Protein AF-A0A3S4IS21-F1 (afdb_monomer_lite)

Structure (mmCIF, N/CA/C/O backbone):
data_AF-A0A3S4IS21-F1
#
_entry.id   AF-A0A3S4IS21-F1
#
loop_
_atom_site.group_PDB
_atom_site.id
_atom_site.type_symbol
_atom_site.label_atom_id
_atom_site.label_alt_id
_atom_site.label_comp_id
_atom_site.label_asym_id
_atom_site.label_entity_id
_atom_site.label_seq_id
_atom_site.pdbx_PDB_ins_code
_atom_site.Cartn_x
_atom_site.Cartn_y
_atom_site.Cartn_z
_atom_site.occupancy
_atom_site.B_iso_or_equiv
_atom_site.auth_seq_id
_atom_site.auth_comp_id
_atom_site.auth_asym_id
_atom_site.auth_atom_id
_atom_site.pdbx_PDB_model_num
ATOM 1 N N . MET A 1 1 ? -11.177 20.793 1.242 1.00 61.88 1 MET A N 1
ATOM 2 C CA . MET A 1 1 ? -10.634 19.676 2.050 1.00 61.88 1 MET A CA 1
ATOM 3 C C . MET A 1 1 ? -10.257 18.465 1.192 1.00 61.88 1 MET A C 1
ATOM 5 O O . MET A 1 1 ? -9.099 18.078 1.205 1.00 61.88 1 MET A O 1
ATOM 9 N N . ASN A 1 2 ? -11.182 17.911 0.394 1.00 79.06 2 ASN A N 1
ATOM 10 C CA . ASN A 1 2 ? -10.956 16.662 -0.358 1.00 79.06 2 ASN A CA 1
ATOM 11 C C . ASN A 1 2 ? -9.828 16.736 -1.401 1.00 79.06 2 ASN A C 1
ATOM 13 O O . ASN A 1 2 ? -9.077 15.782 -1.541 1.00 79.06 2 ASN A O 1
ATOM 17 N N . ALA A 1 3 ? -9.666 17.874 -2.087 1.00 82.94 3 ALA A N 1
ATOM 18 C CA . ALA A 1 3 ? -8.607 18.042 -3.086 1.00 82.94 3 ALA A CA 1
ATOM 19 C C . ALA A 1 3 ? -7.194 18.004 -2.475 1.00 82.94 3 ALA A C 1
ATOM 21 O O . ALA A 1 3 ? -6.303 17.391 -3.042 1.00 82.94 3 ALA A O 1
ATOM 22 N N . LEU A 1 4 ? -6.997 18.598 -1.292 1.00 88.88 4 LEU A N 1
ATOM 23 C CA . LEU A 1 4 ? -5.702 18.594 -0.604 1.00 88.88 4 LEU A CA 1
ATOM 24 C C . LEU A 1 4 ? -5.328 17.182 -0.136 1.00 88.88 4 LEU A C 1
ATOM 26 O O . LEU A 1 4 ? -4.202 16.744 -0.354 1.00 88.88 4 LEU A O 1
ATOM 30 N N . LEU A 1 5 ? -6.287 16.456 0.449 1.00 83.25 5 LEU A N 1
ATOM 31 C CA . LEU A 1 5 ? -6.098 15.055 0.835 1.00 83.25 5 LEU A CA 1
ATOM 32 C C . LEU A 1 5 ? -5.793 14.180 -0.386 1.00 83.25 5 LEU A C 1
ATOM 34 O O . LEU A 1 5 ? -4.893 13.349 -0.330 1.00 83.25 5 LEU A O 1
ATOM 38 N N . TYR A 1 6 ? -6.491 14.407 -1.502 1.00 79.69 6 TYR A N 1
ATOM 39 C CA . TYR A 1 6 ? -6.235 13.702 -2.754 1.00 79.69 6 TYR A CA 1
ATOM 40 C C . TYR A 1 6 ? -4.828 13.989 -3.296 1.00 79.69 6 TYR A C 1
ATOM 42 O O . TYR A 1 6 ? -4.089 13.052 -3.582 1.00 79.69 6 TYR A O 1
ATOM 50 N N . CYS A 1 7 ? -4.414 15.259 -3.364 1.00 83.81 7 CYS A N 1
ATOM 51 C CA . CYS A 1 7 ? -3.068 15.629 -3.804 1.00 83.81 7 CYS A CA 1
ATOM 52 C C . CYS A 1 7 ? -1.981 15.011 -2.917 1.00 83.81 7 CYS A C 1
ATOM 54 O O . CYS A 1 7 ? -0.996 14.499 -3.440 1.00 83.81 7 CYS A O 1
ATOM 56 N N . LEU A 1 8 ? -2.164 15.007 -1.593 1.00 85.69 8 LEU A N 1
ATOM 57 C CA . LEU A 1 8 ? -1.228 14.351 -0.677 1.00 85.69 8 LEU A CA 1
ATOM 58 C C . LEU A 1 8 ? -1.113 12.855 -0.960 1.00 85.69 8 LEU A C 1
ATOM 60 O O . LEU A 1 8 ? -0.001 12.346 -1.052 1.00 85.69 8 LEU A O 1
ATOM 64 N N . VAL A 1 9 ? -2.237 12.158 -1.137 1.00 84.00 9 VAL A N 1
ATOM 65 C CA . VAL A 1 9 ? -2.234 10.727 -1.473 1.00 84.00 9 VAL A CA 1
ATOM 66 C C . VAL A 1 9 ? -1.489 10.486 -2.782 1.00 84.00 9 VAL A C 1
ATOM 68 O O . VAL A 1 9 ? -0.622 9.618 -2.821 1.00 84.00 9 VAL A O 1
ATOM 71 N N . VAL A 1 10 ? -1.765 11.279 -3.820 1.00 81.00 10 VAL A N 1
ATOM 72 C CA . VAL A 1 10 ? -1.098 11.159 -5.125 1.00 81.00 10 VAL A CA 1
ATOM 73 C C . VAL A 1 10 ? 0.410 11.380 -5.003 1.00 81.00 10 VAL A C 1
ATOM 75 O O . VAL A 1 10 ? 1.182 10.591 -5.541 1.00 81.00 10 VAL A O 1
ATOM 78 N N . VAL A 1 11 ? 0.850 12.405 -4.269 1.00 83.25 11 VAL A N 1
ATOM 79 C CA . VAL A 1 11 ? 2.280 12.701 -4.091 1.00 83.25 11 VAL A CA 1
ATOM 80 C C . VAL A 1 11 ? 2.971 11.617 -3.269 1.00 83.25 11 VAL A C 1
ATOM 82 O O . VAL A 1 11 ? 4.022 11.131 -3.678 1.00 83.25 11 VAL A O 1
ATOM 85 N N . ILE A 1 12 ? 2.392 11.208 -2.138 1.00 82.69 12 ILE A N 1
ATOM 86 C CA . ILE A 1 12 ? 2.975 10.179 -1.266 1.00 82.69 12 ILE A CA 1
ATOM 87 C C . ILE A 1 12 ? 3.094 8.856 -2.029 1.00 82.69 12 ILE A C 1
ATOM 89 O O . ILE A 1 12 ? 4.177 8.278 -2.089 1.00 82.69 12 ILE A O 1
ATOM 93 N N . TRP A 1 13 ? 2.017 8.392 -2.667 1.00 78.94 13 TRP A N 1
ATOM 94 C CA . TRP A 1 13 ? 2.039 7.120 -3.394 1.00 78.94 13 TRP A CA 1
ATOM 95 C C . TRP A 1 13 ? 2.885 7.179 -4.664 1.00 78.94 13 TRP A C 1
ATOM 97 O O . TRP A 1 13 ? 3.621 6.236 -4.937 1.00 78.94 13 TRP A O 1
ATOM 107 N N . GLY A 1 14 ? 2.848 8.285 -5.410 1.00 73.31 14 GLY A N 1
ATOM 108 C CA . GLY A 1 14 ? 3.674 8.461 -6.604 1.00 73.31 14 GLY A CA 1
ATOM 109 C C . GLY A 1 14 ? 5.170 8.475 -6.282 1.00 73.31 14 GLY A C 1
ATOM 110 O O . GLY A 1 14 ? 5.949 7.768 -6.916 1.00 73.31 14 GLY A O 1
ATOM 111 N N . THR A 1 15 ? 5.582 9.216 -5.249 1.00 78.81 15 THR A N 1
ATOM 112 C CA . THR A 1 15 ? 7.000 9.298 -4.847 1.00 78.81 15 THR A CA 1
ATOM 113 C C . THR A 1 15 ? 7.510 8.031 -4.158 1.00 78.81 15 THR A C 1
ATOM 115 O O . THR A 1 15 ? 8.715 7.778 -4.171 1.00 78.81 15 THR A O 1
ATOM 118 N N . THR A 1 16 ? 6.618 7.192 -3.619 1.00 78.56 16 THR A N 1
ATOM 119 C CA . THR A 1 16 ? 6.996 5.911 -3.002 1.00 78.56 16 THR A CA 1
ATOM 120 C C . THR A 1 16 ? 7.697 4.988 -4.003 1.00 78.56 16 THR A C 1
ATOM 122 O O . THR A 1 16 ? 8.672 4.340 -3.636 1.00 78.56 16 THR A O 1
ATOM 125 N N . TRP A 1 17 ? 7.288 4.979 -5.275 1.00 71.75 17 TRP A N 1
ATOM 126 C CA . TRP A 1 17 ? 7.939 4.172 -6.318 1.00 71.75 17 TRP A CA 1
ATOM 127 C C . TRP A 1 17 ? 9.382 4.603 -6.589 1.00 71.75 17 TRP A C 1
ATOM 129 O O . TRP A 1 17 ? 10.266 3.759 -6.718 1.00 71.75 17 TRP A O 1
ATOM 139 N N . ILE A 1 18 ? 9.643 5.913 -6.587 1.00 69.38 18 ILE A N 1
ATOM 140 C CA . ILE A 1 18 ? 11.000 6.464 -6.725 1.00 69.38 18 ILE A CA 1
ATOM 141 C C . ILE A 1 18 ? 11.855 6.046 -5.525 1.00 69.38 18 ILE A C 1
ATOM 143 O O . ILE A 1 18 ? 12.999 5.627 -5.688 1.00 69.38 18 ILE A O 1
ATOM 147 N N . ALA A 1 19 ? 11.294 6.108 -4.315 1.00 72.12 19 ALA A N 1
ATOM 148 C CA . ALA A 1 19 ? 11.982 5.658 -3.111 1.00 72.12 19 ALA A CA 1
ATOM 149 C C . ALA A 1 19 ? 12.267 4.145 -3.131 1.00 72.12 19 ALA A C 1
ATOM 151 O O . ALA A 1 19 ? 13.341 3.734 -2.702 1.00 72.12 19 ALA A O 1
ATOM 152 N N . ILE A 1 20 ? 11.347 3.320 -3.647 1.00 70.50 20 ILE A N 1
ATOM 153 C CA . ILE A 1 20 ? 11.555 1.874 -3.827 1.00 70.50 20 ILE A CA 1
ATOM 154 C C . ILE A 1 20 ? 12.686 1.618 -4.823 1.00 70.50 20 ILE A C 1
ATOM 156 O O . ILE A 1 20 ? 13.571 0.826 -4.517 1.00 70.50 20 ILE A O 1
ATOM 160 N N . TYR A 1 21 ? 12.704 2.320 -5.960 1.00 69.25 21 TYR A N 1
ATOM 161 C CA . TYR A 1 21 ? 13.786 2.220 -6.942 1.00 69.25 21 TYR A CA 1
ATOM 162 C C . TYR A 1 21 ? 15.149 2.570 -6.327 1.00 69.25 21 TYR A C 1
ATOM 164 O O . TYR A 1 21 ? 16.096 1.797 -6.438 1.00 69.25 21 TYR A O 1
ATOM 172 N N . LEU A 1 22 ? 15.236 3.686 -5.597 1.00 68.44 22 LEU A N 1
ATOM 173 C CA . LEU A 1 22 ? 16.458 4.087 -4.886 1.00 68.44 22 LEU A CA 1
ATOM 174 C C . LEU A 1 22 ? 16.869 3.094 -3.788 1.00 68.44 22 LEU A C 1
ATOM 176 O O . LEU A 1 22 ? 18.033 3.049 -3.397 1.00 68.44 22 LEU A O 1
ATOM 180 N N . GLN A 1 23 ? 15.921 2.306 -3.284 1.00 63.03 23 GLN A N 1
ATOM 181 C CA . GLN A 1 23 ? 16.143 1.312 -2.244 1.00 63.03 23 GLN A CA 1
ATOM 182 C C . GLN A 1 23 ? 16.505 -0.078 -2.782 1.00 63.03 23 GLN A C 1
ATOM 184 O O . GLN A 1 23 ? 16.801 -0.963 -1.977 1.00 63.03 23 GLN A O 1
ATOM 189 N N . GLN A 1 24 ? 16.577 -0.265 -4.105 1.00 62.78 24 GLN A N 1
ATOM 190 C CA . GLN A 1 24 ? 17.165 -1.450 -4.751 1.00 62.78 24 GLN A CA 1
ATOM 191 C C . GLN A 1 24 ? 18.703 -1.478 -4.585 1.00 62.78 24 GLN A C 1
ATOM 193 O O . GLN A 1 24 ? 19.461 -1.607 -5.542 1.00 62.78 24 GLN A O 1
ATOM 198 N N . GLY A 1 25 ? 19.176 -1.280 -3.353 1.00 63.00 25 GLY A N 1
ATOM 199 C CA . GLY A 1 25 ? 20.570 -1.395 -2.943 1.00 63.00 25 GLY A CA 1
ATOM 200 C C . GLY A 1 25 ? 20.930 -2.835 -2.539 1.00 63.00 25 GLY A C 1
ATOM 201 O O . GLY A 1 25 ? 20.205 -3.774 -2.850 1.00 63.00 25 GLY A O 1
ATOM 202 N N . PRO A 1 26 ? 22.029 -3.051 -1.795 1.00 59.59 26 PRO A N 1
ATOM 203 C CA . PRO A 1 26 ? 22.557 -4.390 -1.494 1.00 59.59 26 PRO A CA 1
ATOM 204 C C . PRO A 1 26 ? 21.684 -5.247 -0.555 1.00 59.59 26 PRO A C 1
ATOM 206 O O . PRO A 1 26 ? 22.027 -6.394 -0.277 1.00 59.59 26 PRO A O 1
ATOM 209 N N . VAL A 1 27 ? 20.577 -4.709 -0.036 1.00 63.53 27 VAL A N 1
ATOM 210 C CA . VAL A 1 27 ? 19.673 -5.407 0.887 1.00 63.53 27 VAL A CA 1
ATOM 211 C C . VAL A 1 27 ? 18.443 -5.865 0.119 1.00 63.53 27 VAL A C 1
ATOM 213 O O . VAL A 1 27 ? 17.795 -5.069 -0.554 1.00 63.53 27 VAL A O 1
ATOM 216 N N . SER A 1 28 ? 18.079 -7.138 0.260 1.00 66.88 28 SER A N 1
ATOM 217 C CA . SER A 1 28 ? 16.897 -7.684 -0.400 1.00 66.88 28 SER A CA 1
ATOM 218 C C . SER A 1 28 ? 15.627 -6.908 -0.012 1.00 66.88 28 SER A C 1
ATOM 220 O O . SER A 1 28 ? 15.350 -6.652 1.166 1.00 66.88 28 SER A O 1
ATOM 222 N N . ALA A 1 29 ? 14.825 -6.542 -1.018 1.00 67.25 29 ALA A N 1
ATOM 223 C CA . ALA A 1 29 ? 13.540 -5.868 -0.833 1.00 67.25 29 ALA A CA 1
ATOM 224 C C . ALA A 1 29 ? 12.639 -6.504 0.253 1.00 67.25 29 ALA A C 1
ATOM 226 O O . ALA A 1 29 ? 12.131 -5.747 1.087 1.00 67.25 29 ALA A O 1
ATOM 227 N N . PRO A 1 30 ? 12.473 -7.846 0.348 1.00 66.00 30 PRO A N 1
ATOM 228 C CA . PRO A 1 30 ? 11.627 -8.456 1.378 1.00 66.00 30 PRO A CA 1
ATOM 229 C C . PRO A 1 30 ? 12.082 -8.146 2.807 1.00 66.00 30 PRO A C 1
ATOM 231 O O . PRO A 1 30 ? 11.239 -7.969 3.683 1.00 66.00 30 PRO A O 1
ATOM 234 N N . VAL A 1 31 ? 13.389 -8.014 3.053 1.00 71.38 31 VAL A N 1
ATOM 235 C CA . VAL A 1 31 ? 13.916 -7.681 4.387 1.00 71.38 31 VAL A CA 1
ATOM 236 C C . VAL A 1 31 ? 13.597 -6.231 4.743 1.00 71.38 31 VAL A C 1
ATOM 238 O O . VAL A 1 31 ? 13.148 -5.949 5.855 1.00 71.38 31 VAL A O 1
ATOM 241 N N . SER A 1 32 ? 13.756 -5.310 3.790 1.00 71.06 32 SER A N 1
ATOM 242 C CA . SER A 1 32 ? 13.390 -3.899 3.984 1.00 71.06 32 SER A CA 1
ATOM 243 C C . SER A 1 32 ? 11.892 -3.731 4.253 1.00 71.06 32 SER A C 1
ATOM 245 O O . SER A 1 32 ? 11.487 -2.956 5.123 1.00 71.06 32 SER A O 1
ATOM 247 N N . ILE A 1 33 ? 11.064 -4.481 3.526 1.00 72.62 33 ILE A N 1
ATOM 248 C CA . ILE A 1 33 ? 9.610 -4.482 3.682 1.00 72.62 33 ILE A CA 1
ATOM 249 C C . ILE A 1 33 ? 9.218 -5.059 5.045 1.00 72.62 33 ILE A C 1
ATOM 251 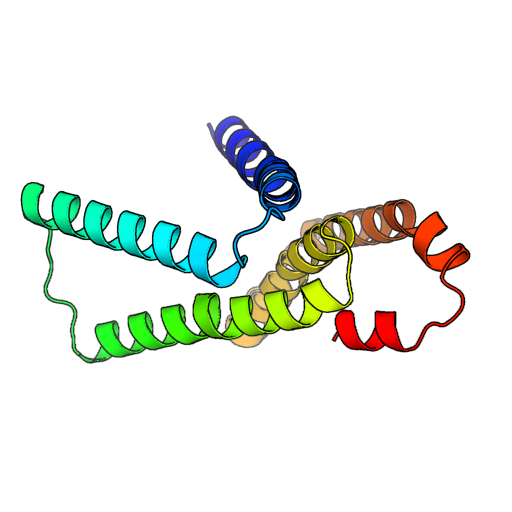O O . ILE A 1 33 ? 8.450 -4.427 5.773 1.00 72.62 33 ILE A O 1
ATOM 255 N N . PHE A 1 34 ? 9.790 -6.205 5.424 1.00 79.25 34 PHE A N 1
ATOM 256 C CA . PHE A 1 34 ? 9.553 -6.833 6.723 1.00 79.25 34 PHE A CA 1
ATOM 257 C C . PHE A 1 34 ? 9.814 -5.855 7.869 1.00 79.25 34 PHE A C 1
ATOM 259 O O . PHE A 1 34 ? 8.942 -5.663 8.714 1.00 79.25 34 PHE A O 1
ATOM 266 N N . TRP A 1 35 ? 10.961 -5.169 7.865 1.00 76.94 35 TRP A N 1
ATOM 267 C CA . TRP A 1 35 ? 11.294 -4.203 8.913 1.00 76.94 35 TRP A CA 1
ATOM 268 C C . TRP A 1 35 ? 10.337 -3.012 8.962 1.00 76.94 35 TRP A C 1
ATOM 270 O O . TRP A 1 35 ? 9.948 -2.597 10.052 1.00 76.94 35 TRP A O 1
ATOM 280 N N . ARG A 1 36 ? 9.894 -2.488 7.813 1.00 79.50 36 ARG A N 1
ATOM 281 C CA . ARG A 1 36 ? 8.896 -1.404 7.771 1.00 79.50 36 ARG A CA 1
ATOM 282 C C . ARG A 1 36 ? 7.574 -1.820 8.403 1.00 79.50 36 ARG A C 1
ATOM 284 O O . ARG A 1 36 ? 7.052 -1.089 9.243 1.00 79.50 36 ARG A O 1
ATOM 291 N N . PHE A 1 37 ? 7.050 -2.989 8.036 1.00 78.62 37 PHE A N 1
ATOM 292 C CA . PHE A 1 37 ? 5.793 -3.490 8.595 1.00 78.62 37 PHE A CA 1
ATOM 293 C C . PHE A 1 37 ? 5.934 -3.907 10.059 1.00 78.62 37 PHE A C 1
ATOM 295 O O . PHE A 1 37 ? 5.039 -3.621 10.852 1.00 78.62 37 PHE A O 1
ATOM 302 N N . ALA A 1 38 ? 7.062 -4.500 10.451 1.00 83.12 38 ALA A N 1
ATOM 303 C CA . ALA A 1 38 ? 7.344 -4.843 11.840 1.00 83.12 38 ALA A CA 1
ATOM 304 C C . ALA A 1 38 ? 7.370 -3.584 12.719 1.00 83.12 38 ALA A C 1
ATOM 306 O O . ALA A 1 38 ? 6.639 -3.516 13.706 1.00 83.12 38 ALA A O 1
ATOM 307 N N . VAL A 1 39 ? 8.112 -2.548 12.314 1.00 86.44 39 V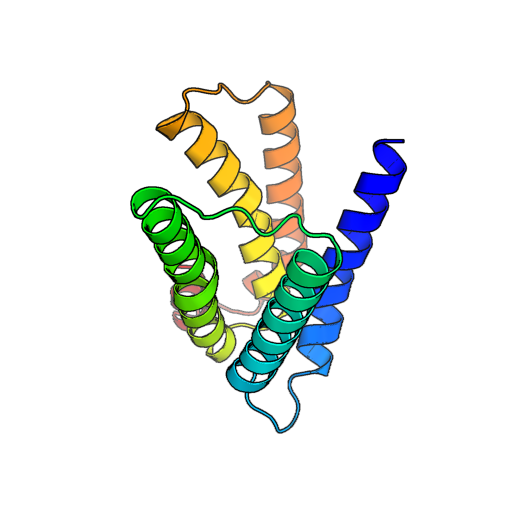AL A N 1
ATOM 308 C CA . VAL A 1 39 ? 8.175 -1.266 13.036 1.00 86.44 39 VAL A CA 1
ATOM 309 C C . VAL A 1 39 ? 6.814 -0.571 13.051 1.00 86.44 39 VAL A C 1
ATOM 311 O O . VAL A 1 39 ? 6.383 -0.115 14.108 1.00 86.44 39 VAL A O 1
ATOM 314 N N . ALA A 1 40 ? 6.097 -0.530 11.924 1.00 84.50 40 ALA A N 1
ATOM 315 C CA . ALA A 1 40 ? 4.761 0.063 11.862 1.00 84.50 40 ALA A CA 1
ATOM 316 C C . ALA A 1 40 ? 3.762 -0.668 12.774 1.00 84.50 40 ALA A C 1
ATOM 318 O O . ALA A 1 40 ? 2.995 -0.019 13.485 1.00 84.50 40 ALA A O 1
ATOM 319 N N . SER A 1 41 ? 3.794 -2.004 12.794 1.00 84.69 41 SER A N 1
ATOM 320 C CA . SER A 1 41 ? 2.930 -2.820 13.652 1.00 84.69 41 SER A CA 1
ATOM 321 C C . SER A 1 41 ? 3.250 -2.621 15.136 1.00 84.69 41 SER A C 1
ATOM 323 O O . SER A 1 41 ? 2.334 -2.406 15.929 1.00 84.69 41 SER A O 1
ATOM 325 N N . ALA A 1 42 ? 4.535 -2.584 15.507 1.00 87.12 42 ALA A N 1
ATOM 326 C CA . ALA A 1 42 ? 4.980 -2.304 16.867 1.00 87.12 42 ALA A CA 1
ATOM 327 C C . ALA A 1 42 ? 4.573 -0.894 17.317 1.00 87.12 42 ALA A C 1
ATOM 329 O O . ALA A 1 42 ? 4.000 -0.740 18.394 1.00 87.12 42 ALA A O 1
ATOM 330 N N . LEU A 1 43 ? 4.795 0.127 16.483 1.00 90.25 43 LEU A N 1
ATOM 331 C CA . LEU A 1 43 ? 4.383 1.504 16.768 1.00 90.25 43 LEU A CA 1
ATOM 332 C C . LEU A 1 43 ? 2.869 1.619 16.931 1.00 90.25 43 LEU A C 1
ATOM 334 O O . LEU A 1 43 ? 2.408 2.205 17.907 1.00 90.25 43 LEU A O 1
ATOM 338 N N . MET A 1 44 ? 2.086 1.033 16.023 1.00 83.75 44 MET A N 1
ATOM 339 C CA . MET A 1 44 ? 0.626 1.026 16.141 1.00 83.75 44 MET A CA 1
ATOM 340 C C . MET A 1 44 ? 0.168 0.320 17.415 1.00 83.75 44 MET A C 1
ATOM 342 O O . MET A 1 44 ? -0.724 0.818 18.100 1.00 83.75 44 MET A O 1
ATOM 346 N N . MET A 1 45 ? 0.799 -0.796 17.780 1.00 85.06 45 MET A N 1
ATOM 347 C CA . MET A 1 45 ? 0.475 -1.505 19.013 1.00 85.06 45 MET A CA 1
ATOM 348 C C . MET A 1 45 ? 0.812 -0.666 20.252 1.00 85.06 45 MET A C 1
ATOM 350 O O . MET A 1 45 ? -0.025 -0.559 21.147 1.00 85.06 45 MET A O 1
ATOM 354 N N . LEU A 1 46 ? 1.969 0.004 20.275 1.00 89.06 46 LEU A N 1
ATOM 355 C CA . LEU A 1 46 ? 2.353 0.940 21.338 1.00 89.06 46 LEU A CA 1
ATOM 356 C C . LEU A 1 46 ? 1.377 2.116 21.450 1.00 89.06 46 LEU A C 1
ATOM 358 O O . LEU A 1 46 ? 0.963 2.459 22.553 1.00 89.06 46 LEU A O 1
ATOM 362 N N . ILE A 1 47 ? 0.957 2.705 20.328 1.00 88.56 47 ILE A N 1
ATOM 363 C CA . ILE A 1 47 ? -0.022 3.802 20.302 1.00 88.56 47 ILE A CA 1
ATOM 364 C C . ILE A 1 47 ? -1.387 3.325 20.814 1.00 88.56 47 ILE A C 1
ATOM 366 O O . ILE A 1 47 ? -2.045 4.032 21.578 1.00 88.56 47 ILE A O 1
ATOM 370 N N . LEU A 1 48 ? -1.834 2.127 20.431 1.00 85.75 48 LEU A N 1
ATOM 371 C CA . LEU A 1 48 ? -3.104 1.554 20.893 1.00 85.75 48 LEU A CA 1
ATOM 372 C C . LEU A 1 48 ? -3.081 1.208 22.386 1.00 85.75 48 LEU A C 1
ATOM 374 O O . LEU A 1 48 ? -4.073 1.446 23.078 1.00 85.75 48 LEU A O 1
ATOM 378 N N . LEU A 1 49 ? -1.951 0.695 22.880 1.00 84.88 49 LEU A N 1
ATOM 379 C CA . LEU A 1 49 ? -1.696 0.465 24.302 1.00 84.88 49 LEU A CA 1
ATOM 380 C C . LEU A 1 49 ? -1.714 1.788 25.078 1.00 84.88 49 LEU A C 1
ATOM 382 O O . LEU A 1 49 ? -2.476 1.921 26.033 1.00 84.88 49 LEU A O 1
ATOM 386 N N . ALA A 1 50 ? -0.949 2.787 24.629 1.00 87.19 50 ALA A N 1
ATOM 387 C CA . ALA A 1 50 ? -0.849 4.096 25.276 1.00 87.19 50 ALA A CA 1
ATOM 388 C C . ALA A 1 50 ? -2.170 4.883 25.248 1.00 87.19 50 ALA A C 1
ATOM 390 O O . ALA A 1 50 ? -2.489 5.599 26.192 1.00 87.19 50 ALA A O 1
ATOM 391 N N . SER A 1 51 ? -2.967 4.736 24.186 1.00 87.12 51 SER A N 1
ATOM 392 C CA . SER A 1 51 ? -4.288 5.369 24.077 1.00 87.12 51 SER A CA 1
ATOM 393 C C . SER A 1 51 ? -5.402 4.608 24.805 1.00 87.12 51 SER A C 1
ATOM 395 O O . SER A 1 51 ? -6.537 5.084 24.822 1.00 87.12 51 SER A O 1
ATOM 397 N N . GLY A 1 52 ? -5.120 3.426 25.370 1.00 77.00 52 GLY A N 1
ATOM 398 C CA . GLY A 1 52 ? -6.115 2.573 26.032 1.00 77.00 52 GLY A CA 1
ATOM 399 C C . GLY A 1 52 ? -7.218 2.057 25.098 1.00 77.00 52 GLY A C 1
ATOM 400 O O . GLY A 1 52 ? -8.224 1.520 25.557 1.00 77.00 52 GLY A O 1
ATOM 401 N N . LYS A 1 53 ? -7.057 2.218 23.778 1.00 77.75 53 LYS A N 1
ATOM 402 C CA . LYS A 1 53 ? -8.044 1.831 22.755 1.00 77.75 53 LYS A CA 1
ATOM 403 C C . LYS A 1 53 ? -7.827 0.416 22.228 1.00 77.75 53 LYS A C 1
ATOM 405 O O . LYS A 1 53 ? -8.439 0.042 21.227 1.00 77.75 53 LYS A O 1
ATOM 410 N N . LEU A 1 54 ? -6.975 -0.370 22.887 1.00 72.19 54 LEU A N 1
ATOM 411 C CA . LEU A 1 54 ? -6.723 -1.762 22.542 1.00 72.19 54 LEU A CA 1
ATOM 412 C C . LEU A 1 54 ? -7.989 -2.596 22.799 1.00 72.19 54 LEU A C 1
ATOM 414 O O . LEU A 1 54 ? -8.223 -3.123 23.886 1.00 72.19 54 LEU A O 1
ATOM 418 N N . ARG A 1 55 ? -8.857 -2.669 21.790 1.00 72.69 55 ARG A N 1
ATOM 419 C CA . ARG A 1 55 ? -10.062 -3.496 21.823 1.00 72.69 55 ARG A CA 1
ATOM 420 C C . ARG A 1 55 ? -9.679 -4.942 21.544 1.00 72.69 55 ARG A C 1
ATOM 422 O O . ARG A 1 55 ? -8.928 -5.219 20.615 1.00 72.69 55 ARG A O 1
ATOM 429 N N . LYS A 1 56 ? -10.237 -5.866 22.328 1.00 72.44 56 LYS A N 1
ATOM 430 C CA . LYS A 1 56 ? -10.184 -7.294 22.007 1.00 72.44 56 LYS A CA 1
ATOM 431 C C . LYS A 1 56 ? -11.005 -7.516 20.739 1.00 72.44 56 LYS A C 1
ATOM 433 O O . LYS A 1 56 ? -12.212 -7.286 20.747 1.00 72.44 56 LYS A O 1
ATOM 438 N N . LEU A 1 57 ? -10.343 -7.913 19.660 1.00 72.50 57 LEU A N 1
ATOM 439 C CA . LEU A 1 57 ? -11.016 -8.365 18.449 1.00 72.50 57 LEU A CA 1
ATOM 440 C C . LEU A 1 57 ? -11.605 -9.760 18.705 1.00 72.50 57 LEU A C 1
ATOM 442 O O . LEU A 1 57 ? -11.027 -10.559 19.448 1.00 72.50 57 LEU A O 1
ATOM 446 N N . SER A 1 58 ? -12.757 -10.065 18.107 1.00 80.00 58 SER A N 1
ATOM 447 C CA . SER A 1 58 ? -13.292 -11.426 18.167 1.00 80.00 58 SER A CA 1
ATOM 448 C C . SER A 1 58 ? -12.385 -12.380 17.376 1.00 80.00 58 SER A C 1
ATOM 450 O O . SER A 1 58 ? -11.664 -11.958 16.471 1.00 80.00 58 SER A O 1
ATOM 452 N N . GLY A 1 59 ? -12.416 -13.685 17.669 1.00 77.25 59 GLY A N 1
ATOM 453 C CA . GLY A 1 59 ? -11.610 -14.666 16.923 1.00 77.25 59 GLY A CA 1
ATOM 454 C C . GLY A 1 59 ? -11.888 -14.663 15.410 1.00 77.25 59 GLY A C 1
ATOM 455 O O . GLY A 1 59 ? -10.987 -14.923 14.616 1.00 77.25 59 GLY A O 1
ATOM 456 N N . ARG A 1 60 ? -13.110 -14.290 14.999 1.00 76.12 60 ARG A N 1
ATOM 457 C CA . ARG A 1 60 ? -13.467 -14.089 13.586 1.00 76.12 60 ARG A CA 1
ATOM 458 C C . ARG A 1 60 ? -12.805 -12.842 13.001 1.00 76.12 60 ARG A C 1
ATOM 460 O O . ARG A 1 60 ? -12.285 -12.910 11.894 1.00 76.12 60 ARG A O 1
ATOM 467 N N . ASP A 1 61 ? -12.757 -11.743 13.747 1.00 78.62 61 ASP A N 1
ATOM 468 C CA . ASP A 1 61 ? -12.093 -10.512 13.297 1.00 78.62 61 ASP A CA 1
ATOM 469 C C . ASP A 1 61 ? -10.573 -10.697 13.205 1.00 78.62 61 ASP A C 1
ATOM 471 O O . ASP A 1 61 ? -9.943 -10.176 12.288 1.00 78.62 61 ASP A O 1
ATOM 475 N N . HIS A 1 62 ? -9.983 -11.503 14.098 1.00 81.00 62 HIS A N 1
ATOM 476 C CA . HIS A 1 62 ? -8.591 -11.945 13.965 1.00 81.00 62 HIS A CA 1
ATOM 477 C C . HIS A 1 62 ? -8.369 -12.730 12.671 1.00 81.00 62 HIS A C 1
ATOM 479 O O . HIS A 1 62 ? -7.374 -12.491 11.992 1.00 81.00 62 HIS A O 1
ATOM 485 N N . LEU A 1 63 ? -9.286 -13.635 12.307 1.00 81.38 63 LEU A N 1
ATOM 486 C CA . LEU A 1 63 ? -9.175 -14.407 11.069 1.00 81.38 63 LEU A CA 1
ATOM 487 C C . LEU A 1 63 ? -9.265 -13.508 9.832 1.00 81.38 63 LEU A C 1
ATOM 489 O O . LEU A 1 63 ? -8.450 -13.654 8.928 1.00 81.38 63 LEU A O 1
ATOM 493 N N . PHE A 1 64 ? -10.194 -12.549 9.801 1.00 79.06 64 PHE A N 1
ATOM 494 C CA . PHE A 1 64 ? -10.267 -11.573 8.711 1.00 79.06 64 PHE A CA 1
ATOM 495 C C . PHE A 1 64 ? -9.027 -10.681 8.649 1.00 79.06 64 PHE A C 1
ATOM 497 O O . PHE A 1 64 ? -8.521 -10.436 7.560 1.00 79.06 64 PHE A O 1
ATOM 504 N N . CYS A 1 65 ? -8.490 -10.253 9.793 1.00 79.62 65 CYS A N 1
ATOM 505 C CA . CYS A 1 65 ? -7.253 -9.477 9.849 1.00 79.62 65 CYS A CA 1
ATOM 506 C C . CYS A 1 65 ? -6.051 -10.290 9.337 1.00 79.62 65 CYS A C 1
ATOM 508 O O . CYS A 1 65 ? -5.230 -9.776 8.579 1.00 79.62 65 CYS A O 1
ATOM 510 N N . LEU A 1 66 ? -5.978 -11.578 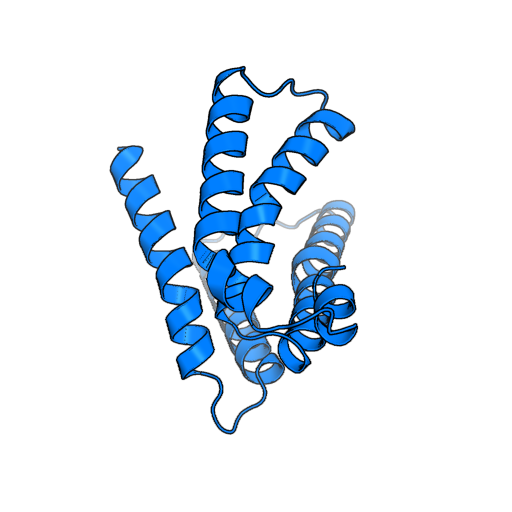9.685 1.00 78.62 66 LEU A N 1
ATOM 511 C CA . LEU A 1 66 ? -4.924 -12.484 9.234 1.00 78.62 66 LEU A CA 1
ATOM 512 C C . LEU A 1 66 ? -5.054 -12.818 7.745 1.00 78.62 66 LEU A C 1
ATOM 514 O O . LEU A 1 66 ? -4.051 -12.811 7.042 1.00 78.62 66 LEU A O 1
ATOM 518 N N . LEU A 1 67 ? -6.270 -13.048 7.245 1.00 78.69 67 LEU A N 1
ATOM 519 C CA . LEU A 1 67 ? -6.537 -13.242 5.817 1.00 78.69 67 LEU A CA 1
ATOM 520 C C . LEU A 1 67 ? -6.220 -11.979 5.018 1.00 78.69 67 LEU A C 1
ATOM 522 O O . LEU A 1 67 ? -5.537 -12.053 4.003 1.00 78.69 67 LEU A O 1
ATOM 526 N N . GLN A 1 68 ? -6.655 -10.812 5.493 1.00 77.44 68 GLN A N 1
ATOM 527 C CA . GLN A 1 68 ? -6.331 -9.537 4.866 1.00 77.44 68 GLN A CA 1
ATOM 528 C C . GLN A 1 68 ? -4.818 -9.313 4.864 1.00 77.44 68 GLN A C 1
ATOM 530 O O . GLN A 1 68 ? -4.264 -8.972 3.826 1.00 77.44 68 GLN A O 1
ATOM 535 N N . GLY A 1 69 ? -4.130 -9.558 5.980 1.00 75.25 69 GLY A N 1
ATOM 536 C CA . GLY A 1 69 ? -2.678 -9.433 6.052 1.00 75.25 69 GLY A CA 1
ATOM 537 C C . GLY A 1 69 ? -1.948 -10.421 5.137 1.00 75.25 69 GLY A C 1
ATOM 538 O O . GLY A 1 69 ? -1.043 -10.039 4.398 1.00 75.25 69 GLY A O 1
ATOM 539 N N . GLY A 1 70 ? -2.380 -11.680 5.128 1.00 75.31 70 GLY A N 1
ATOM 540 C CA . GLY A 1 70 ? -1.806 -12.734 4.297 1.00 75.31 70 GLY A CA 1
ATOM 541 C C . GLY A 1 70 ? -2.011 -12.491 2.802 1.00 75.31 70 GLY A C 1
ATOM 542 O O . GLY A 1 70 ? -1.069 -12.622 2.028 1.00 75.31 70 GLY A O 1
ATOM 543 N N . CYS A 1 71 ? -3.206 -12.086 2.379 1.00 74.12 71 CYS A N 1
ATOM 544 C CA . CYS A 1 71 ? -3.504 -11.850 0.966 1.00 74.12 71 CYS A CA 1
ATOM 545 C C . CYS A 1 71 ? -2.975 -10.496 0.472 1.00 74.12 71 CYS A C 1
ATOM 547 O O . CYS A 1 71 ? -2.322 -10.438 -0.567 1.00 74.12 71 CYS A O 1
ATOM 549 N N . VAL A 1 72 ? -3.236 -9.408 1.205 1.00 68.56 72 VAL A N 1
ATOM 550 C CA . VAL A 1 72 ? -2.890 -8.040 0.773 1.00 68.56 72 VAL A CA 1
ATOM 551 C C . VAL A 1 72 ? -1.408 -7.746 0.951 1.00 68.56 72 VAL A C 1
ATOM 553 O O . VAL A 1 72 ? -0.870 -6.962 0.180 1.00 68.56 72 VAL A O 1
ATOM 556 N N . PHE A 1 73 ? -0.736 -8.364 1.927 1.00 68.25 73 PHE A N 1
ATOM 557 C CA . PHE A 1 73 ? 0.701 -8.177 2.110 1.00 68.25 73 PHE A CA 1
ATOM 558 C C . PHE A 1 73 ? 1.487 -9.400 1.657 1.00 68.25 73 PHE A C 1
ATOM 560 O O . PHE A 1 73 ? 2.208 -9.292 0.677 1.00 68.25 73 PHE A O 1
ATOM 567 N N . CYS A 1 74 ? 1.366 -10.563 2.300 1.00 68.00 74 CYS A N 1
ATOM 568 C CA . CYS A 1 74 ? 2.282 -11.674 2.001 1.00 68.00 74 CYS A CA 1
ATOM 569 C C . CYS A 1 74 ? 2.183 -12.159 0.547 1.00 68.00 74 CYS A C 1
ATOM 571 O O . CYS A 1 74 ? 3.202 -12.237 -0.135 1.00 68.00 74 CYS A O 1
ATOM 573 N N . PHE A 1 75 ? 0.975 -12.446 0.060 1.00 70.62 75 PHE A N 1
ATOM 574 C CA . PHE A 1 75 ? 0.772 -12.925 -1.307 1.00 70.62 75 PHE A CA 1
ATOM 575 C C . PHE A 1 75 ? 1.045 -11.824 -2.334 1.00 70.62 75 PHE A C 1
ATOM 577 O O . PHE A 1 75 ? 1.759 -12.052 -3.306 1.00 70.62 75 PHE A O 1
ATOM 584 N N . ASN A 1 76 ? 0.556 -10.607 -2.080 1.00 70.06 76 ASN A N 1
ATOM 585 C CA . ASN A 1 76 ? 0.815 -9.465 -2.950 1.00 70.06 76 ASN A CA 1
ATOM 586 C C . ASN A 1 76 ? 2.318 -9.176 -3.087 1.00 70.06 76 ASN A C 1
ATOM 588 O O . ASN A 1 76 ? 2.805 -9.073 -4.205 1.00 70.06 76 ASN A O 1
ATOM 592 N N . PHE A 1 77 ? 3.071 -9.130 -1.982 1.00 66.56 77 PHE A N 1
ATOM 593 C CA . PHE A 1 77 ? 4.519 -8.914 -2.013 1.00 66.56 77 PHE A CA 1
ATOM 594 C C . PHE A 1 77 ? 5.283 -10.083 -2.626 1.00 66.56 77 PHE A C 1
ATOM 596 O O . PHE A 1 77 ? 6.300 -9.850 -3.272 1.00 66.56 77 PHE A O 1
ATOM 603 N N . TRP A 1 78 ? 4.811 -11.320 -2.458 1.00 66.69 78 TRP A N 1
ATOM 604 C CA . TRP A 1 78 ? 5.396 -12.472 -3.141 1.00 66.69 78 TRP A CA 1
ATOM 605 C C . TRP A 1 78 ? 5.248 -12.348 -4.660 1.00 66.69 78 TRP A C 1
ATOM 607 O O . TRP A 1 78 ? 6.235 -12.480 -5.381 1.00 66.69 78 TRP A O 1
ATOM 617 N N . CYS A 1 79 ? 4.046 -12.020 -5.144 1.00 66.62 79 CYS A N 1
ATOM 618 C CA . CYS A 1 79 ? 3.794 -11.747 -6.559 1.00 66.62 79 CYS A CA 1
ATOM 619 C C . CYS A 1 79 ? 4.619 -10.557 -7.058 1.00 66.62 79 CYS A C 1
ATOM 621 O O . CYS A 1 79 ? 5.267 -10.670 -8.092 1.00 66.62 79 CYS A O 1
ATOM 623 N N . PHE A 1 80 ? 4.672 -9.460 -6.296 1.00 66.00 80 PHE A N 1
ATOM 624 C CA . PHE A 1 80 ? 5.496 -8.299 -6.629 1.00 66.00 80 PHE A CA 1
ATOM 625 C C . PHE A 1 80 ? 6.969 -8.656 -6.728 1.00 66.00 80 PHE A C 1
ATOM 627 O O . PHE A 1 80 ? 7.604 -8.275 -7.692 1.00 66.00 80 PHE A O 1
ATOM 634 N N . TYR A 1 81 ? 7.526 -9.409 -5.781 1.00 63.78 81 TYR A N 1
ATOM 635 C CA . TYR A 1 81 ? 8.941 -9.773 -5.827 1.00 63.78 81 TYR A CA 1
ATOM 636 C C . TYR A 1 81 ? 9.246 -10.750 -6.963 1.00 63.78 81 TYR A C 1
ATOM 638 O O . TYR A 1 81 ? 10.301 -10.671 -7.591 1.00 63.78 81 TYR A O 1
ATOM 646 N N . SER A 1 82 ? 8.305 -11.652 -7.254 1.00 63.28 82 SER A N 1
ATOM 647 C CA . SER A 1 82 ? 8.405 -12.535 -8.407 1.00 63.28 82 SER A CA 1
ATOM 648 C C . SER A 1 82 ? 8.389 -11.728 -9.706 1.00 63.28 82 SER A C 1
ATOM 650 O O . SER A 1 82 ? 9.246 -11.974 -10.543 1.00 63.28 82 SER A O 1
ATOM 652 N N . ALA A 1 83 ? 7.518 -10.721 -9.836 1.00 59.62 83 ALA A N 1
ATOM 653 C CA . ALA A 1 83 ? 7.443 -9.820 -10.988 1.00 59.62 83 ALA A CA 1
ATOM 654 C C . ALA A 1 83 ? 8.633 -8.845 -11.079 1.00 59.62 83 ALA A C 1
ATOM 656 O O . ALA A 1 83 ? 9.140 -8.617 -12.174 1.00 59.62 83 ALA A O 1
ATOM 657 N N . ALA A 1 84 ? 9.141 -8.343 -9.950 1.00 60.69 84 ALA A N 1
ATOM 658 C CA . ALA A 1 84 ? 10.287 -7.434 -9.850 1.00 60.69 84 ALA A CA 1
ATOM 659 C C . ALA A 1 84 ? 11.572 -8.034 -10.432 1.00 60.69 84 ALA A C 1
ATOM 661 O O . ALA A 1 84 ? 12.451 -7.310 -10.892 1.00 60.69 84 ALA A O 1
ATOM 662 N N . ALA A 1 85 ? 11.690 -9.366 -10.425 1.00 60.28 85 ALA A N 1
ATOM 663 C CA . ALA A 1 85 ? 12.800 -10.067 -11.066 1.00 60.28 85 ALA A CA 1
ATOM 664 C C . ALA A 1 85 ? 12.757 -9.980 -12.606 1.00 60.28 85 ALA A C 1
ATOM 666 O O . ALA A 1 85 ? 13.783 -10.181 -13.255 1.00 60.28 85 ALA A O 1
ATOM 667 N N . TRP A 1 86 ? 11.593 -9.675 -13.187 1.00 57.47 86 TRP A N 1
ATOM 668 C CA . TRP A 1 86 ? 11.357 -9.644 -14.635 1.00 57.47 86 TRP A CA 1
ATOM 669 C C . TRP A 1 86 ? 10.985 -8.254 -15.165 1.00 57.47 86 TRP A C 1
ATOM 671 O O . TRP A 1 86 ? 11.051 -8.030 -16.374 1.00 57.47 86 TRP A O 1
ATOM 681 N N . ILE A 1 87 ? 10.583 -7.327 -14.290 1.00 61.47 87 ILE A N 1
ATOM 682 C CA . ILE A 1 87 ? 9.970 -6.049 -14.656 1.00 61.47 87 ILE A CA 1
ATOM 683 C C . ILE A 1 87 ? 10.657 -4.879 -13.935 1.00 61.47 87 ILE A C 1
ATOM 685 O O . ILE A 1 87 ? 10.969 -4.936 -12.751 1.00 61.47 87 ILE A O 1
ATOM 689 N N . ASN A 1 88 ? 10.866 -3.772 -14.654 1.00 65.38 88 ASN A N 1
ATOM 690 C CA . ASN A 1 88 ? 11.353 -2.517 -14.081 1.00 65.38 88 ASN A CA 1
ATOM 691 C C . ASN A 1 88 ? 10.295 -1.882 -13.152 1.00 65.38 88 ASN A C 1
ATOM 693 O O . ASN A 1 88 ? 9.114 -1.846 -13.492 1.00 65.38 88 ASN A O 1
ATOM 697 N N . THR A 1 89 ? 10.710 -1.277 -12.036 1.00 63.94 89 THR A N 1
ATOM 698 C CA . THR A 1 89 ? 9.826 -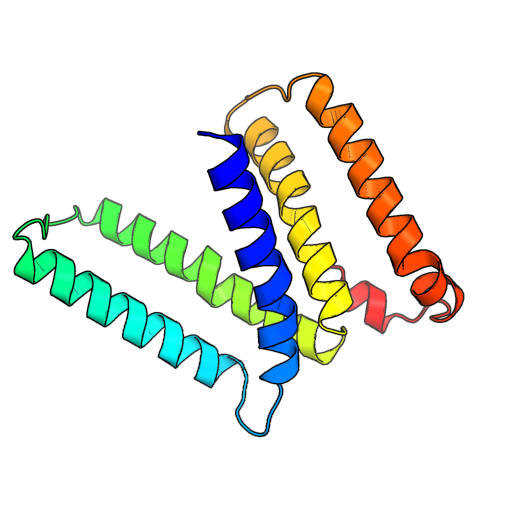0.607 -11.057 1.00 63.94 89 THR A CA 1
ATOM 699 C C . THR A 1 89 ? 8.859 0.423 -11.667 1.00 63.94 89 THR A C 1
ATOM 701 O O . THR A 1 89 ? 7.805 0.707 -11.097 1.00 63.94 89 THR A O 1
ATOM 704 N N . GLY A 1 90 ? 9.184 0.993 -12.836 1.00 62.53 90 GLY A N 1
ATOM 705 C CA . GLY A 1 90 ? 8.273 1.856 -13.595 1.00 62.53 90 GLY A CA 1
ATOM 706 C C . GLY A 1 90 ? 7.023 1.125 -14.103 1.00 62.53 90 GLY A C 1
ATOM 707 O O . GLY A 1 90 ? 5.908 1.608 -13.909 1.00 62.53 90 GLY A O 1
ATOM 708 N N . LEU A 1 91 ? 7.189 -0.064 -14.684 1.00 64.00 91 LEU A N 1
ATOM 709 C CA . LEU A 1 91 ? 6.087 -0.925 -15.131 1.00 64.00 91 LEU A CA 1
ATOM 710 C C . LEU A 1 91 ? 5.268 -1.439 -13.937 1.00 64.00 91 LEU A C 1
ATOM 712 O O . LEU A 1 91 ? 4.039 -1.437 -13.992 1.00 64.00 91 LEU A O 1
ATOM 716 N N . GLU A 1 92 ? 5.925 -1.783 -12.824 1.00 66.88 92 GLU A N 1
ATOM 717 C CA . GLU A 1 92 ? 5.245 -2.181 -11.582 1.00 66.88 92 GLU A CA 1
ATOM 718 C C . GLU A 1 92 ? 4.270 -1.108 -11.082 1.00 66.88 92 GLU A C 1
ATOM 720 O O . GLU A 1 92 ? 3.125 -1.414 -10.741 1.00 66.88 92 GLU A O 1
ATOM 725 N N . SER A 1 93 ? 4.691 0.163 -11.092 1.00 67.00 93 SER A N 1
ATOM 726 C CA . SER A 1 93 ? 3.856 1.285 -10.642 1.00 67.00 93 SER A CA 1
ATOM 727 C C . SER A 1 93 ? 2.565 1.434 -11.454 1.00 67.00 93 SER A C 1
ATOM 729 O O . SER A 1 93 ? 1.519 1.857 -10.943 1.00 67.00 93 SER A O 1
ATOM 731 N N . VAL A 1 94 ? 2.612 1.035 -12.722 1.00 68.19 94 VAL A N 1
ATOM 732 C CA . VAL A 1 94 ? 1.483 1.143 -13.638 1.00 68.19 94 VAL A CA 1
ATOM 733 C C . VAL A 1 94 ? 0.567 -0.061 -13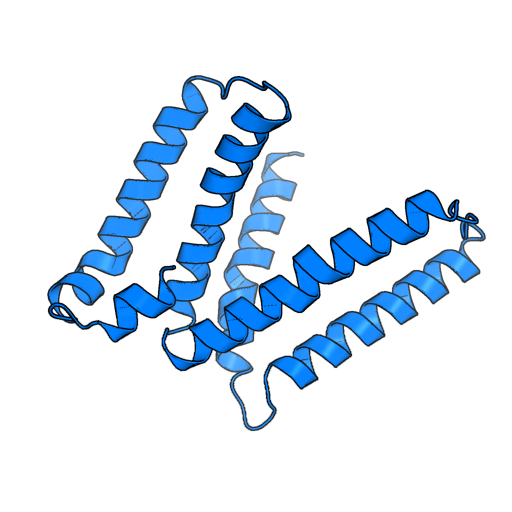.559 1.00 68.19 94 VAL A C 1
ATOM 735 O O . VAL A 1 94 ? -0.649 0.129 -13.494 1.00 68.19 94 VAL A O 1
ATOM 738 N N . ILE A 1 95 ? 1.112 -1.271 -13.450 1.00 69.62 95 ILE A N 1
ATOM 739 C CA . ILE A 1 95 ? 0.316 -2.463 -13.132 1.00 69.62 95 ILE A CA 1
ATOM 740 C C . ILE A 1 95 ? -0.421 -2.243 -11.803 1.00 69.62 95 ILE A C 1
ATOM 742 O O . ILE A 1 95 ? -1.623 -2.491 -11.701 1.00 69.62 95 ILE A O 1
ATOM 746 N N . PHE A 1 96 ? 0.247 -1.661 -10.803 1.00 69.81 96 PHE A N 1
ATOM 747 C CA . PHE A 1 96 ? -0.402 -1.300 -9.546 1.00 69.81 96 PHE A CA 1
ATOM 748 C C . PHE A 1 96 ? -1.494 -0.239 -9.729 1.00 69.81 96 PHE A C 1
ATOM 750 O O . PHE A 1 96 ? -2.552 -0.324 -9.113 1.00 69.81 96 PHE A O 1
ATOM 757 N N . SER A 1 97 ? -1.296 0.735 -10.616 1.00 68.62 97 SER A N 1
ATOM 758 C CA . SER A 1 97 ? -2.340 1.714 -10.948 1.00 68.62 97 SER A CA 1
ATOM 759 C C . SER A 1 97 ? -3.558 1.063 -11.626 1.00 68.62 97 SER A C 1
ATOM 761 O O . SER A 1 97 ? -4.692 1.491 -11.393 1.00 68.62 97 SER A O 1
ATOM 763 N N . MET A 1 98 ? -3.369 -0.031 -12.378 1.00 69.31 98 MET A N 1
ATOM 764 C CA . MET A 1 98 ? -4.474 -0.848 -12.905 1.00 69.31 98 MET A CA 1
ATOM 765 C C . MET A 1 98 ? -5.252 -1.575 -11.799 1.00 69.31 98 MET A C 1
ATOM 767 O O . MET A 1 98 ? -6.423 -1.897 -12.006 1.00 69.31 98 MET A O 1
ATOM 771 N N . ALA A 1 99 ? -4.693 -1.755 -10.596 1.00 71.38 99 ALA A N 1
ATOM 772 C CA . ALA A 1 99 ? -5.430 -2.312 -9.459 1.00 71.38 99 ALA A CA 1
ATOM 773 C C . ALA A 1 99 ? -6.672 -1.478 -9.100 1.00 71.38 99 ALA A C 1
ATOM 775 O O . ALA A 1 99 ? -7.643 -2.025 -8.586 1.00 71.38 99 ALA A O 1
ATOM 776 N N . VAL A 1 100 ? -6.704 -0.176 -9.414 1.00 71.56 100 VAL A N 1
ATOM 777 C CA . VAL A 1 100 ? -7.906 0.662 -9.247 1.00 71.56 100 VAL A CA 1
ATOM 778 C C . VAL A 1 100 ? -9.036 0.209 -10.177 1.00 71.56 100 VAL A C 1
ATOM 780 O O . VAL A 1 100 ? -10.193 0.159 -9.755 1.00 71.56 100 VAL A O 1
ATOM 783 N N . LEU A 1 101 ? -8.711 -0.172 -11.417 1.00 72.75 101 LEU A N 1
ATOM 784 C CA . LEU A 1 101 ? -9.677 -0.744 -12.359 1.00 72.75 101 LEU A CA 1
ATOM 785 C C . LEU A 1 101 ? -10.183 -2.091 -11.842 1.00 72.75 101 LEU A C 1
ATOM 787 O O . LEU A 1 101 ? -11.394 -2.297 -11.777 1.00 72.75 101 LEU A O 1
ATOM 791 N N . PHE A 1 102 ? -9.277 -2.966 -11.392 1.00 73.31 102 PHE A N 1
ATOM 792 C CA . PHE A 1 102 ? -9.652 -4.245 -10.784 1.00 73.31 102 PHE A CA 1
ATOM 793 C C . PHE A 1 102 ? -10.512 -4.059 -9.533 1.00 73.31 102 PHE A C 1
ATOM 795 O O . PHE A 1 102 ? -11.518 -4.743 -9.387 1.00 73.31 102 PHE A O 1
ATOM 802 N N . ASN A 1 103 ? -10.193 -3.104 -8.659 1.00 75.19 103 ASN A N 1
ATOM 803 C CA . ASN A 1 103 ? -10.991 -2.796 -7.473 1.00 75.19 103 ASN A CA 1
ATOM 804 C C . ASN A 1 103 ? -12.390 -2.294 -7.834 1.00 75.19 103 ASN A C 1
ATOM 806 O O . ASN A 1 103 ? -13.357 -2.668 -7.175 1.00 75.19 103 ASN A O 1
ATOM 810 N N . ALA A 1 104 ? -12.530 -1.489 -8.887 1.00 71.62 104 ALA A N 1
ATOM 811 C CA . ALA A 1 104 ? -13.837 -1.047 -9.362 1.00 71.62 104 ALA A CA 1
ATOM 812 C C . ALA A 1 104 ? -14.657 -2.196 -9.969 1.00 71.62 104 ALA A C 1
ATOM 814 O O . ALA A 1 104 ? -15.851 -2.307 -9.688 1.00 71.62 104 ALA A O 1
ATOM 815 N N . VAL A 1 105 ? -14.021 -3.082 -10.744 1.00 75.19 105 VAL A N 1
ATOM 816 C CA . VAL A 1 105 ? -14.655 -4.299 -11.278 1.00 75.19 105 VAL A CA 1
ATOM 817 C C . VAL A 1 105 ? -15.061 -5.237 -10.142 1.00 75.19 105 VAL A C 1
ATOM 819 O O . VAL A 1 105 ? -16.207 -5.670 -10.095 1.00 75.19 105 VAL A O 1
ATOM 822 N N . ASN A 1 106 ? -14.176 -5.491 -9.178 1.00 75.00 106 ASN A N 1
ATOM 823 C CA . ASN A 1 106 ? -14.475 -6.292 -7.992 1.00 75.00 106 ASN A CA 1
ATOM 824 C C . ASN A 1 106 ? -15.615 -5.669 -7.172 1.00 75.00 106 ASN A C 1
ATOM 826 O O . ASN A 1 106 ? -16.508 -6.383 -6.730 1.00 75.00 106 ASN A O 1
ATOM 830 N N . SER A 1 107 ? -15.649 -4.343 -7.018 1.00 73.81 107 SER A N 1
ATOM 831 C CA . SER A 1 107 ? -16.749 -3.645 -6.339 1.00 73.81 107 SER A CA 1
ATOM 832 C C . SER A 1 107 ? -18.090 -3.828 -7.062 1.00 73.81 107 SER A C 1
ATOM 834 O O . SER A 1 107 ? -19.127 -4.051 -6.434 1.00 73.81 107 SER A O 1
ATOM 836 N N . PHE A 1 108 ? -18.073 -3.831 -8.395 1.00 76.56 108 PHE A N 1
ATOM 837 C CA . PHE A 1 108 ? -19.253 -4.126 -9.201 1.00 76.56 108 PHE A CA 1
ATOM 838 C C . PHE A 1 108 ? -19.700 -5.592 -9.079 1.00 76.56 108 PHE A C 1
ATOM 840 O O . PHE A 1 108 ? -20.885 -5.846 -8.872 1.00 76.56 108 PHE A O 1
ATOM 847 N N . VAL A 1 109 ? -18.769 -6.548 -9.164 1.00 76.38 109 VAL A N 1
ATOM 848 C CA . VAL A 1 109 ? -19.062 -7.992 -9.145 1.00 76.38 109 VAL A CA 1
ATOM 849 C C . VAL A 1 109 ? -19.479 -8.480 -7.754 1.00 76.38 109 VAL A C 1
ATOM 851 O O . VAL A 1 109 ? -20.475 -9.187 -7.636 1.00 76.38 109 VAL A O 1
ATOM 854 N N . PHE A 1 110 ? -18.752 -8.100 -6.699 1.00 75.00 110 PHE A N 1
ATOM 855 C CA . PHE A 1 110 ? -18.989 -8.595 -5.337 1.00 75.00 110 PHE A CA 1
ATOM 856 C C . PHE A 1 110 ? -20.018 -7.774 -4.557 1.00 75.00 110 PHE A C 1
ATOM 858 O O . PHE A 1 110 ? -20.764 -8.338 -3.760 1.00 75.00 110 PHE A O 1
ATOM 865 N N . PHE A 1 111 ? -20.075 -6.455 -4.769 1.00 76.06 111 PHE A N 1
ATOM 866 C CA . PHE A 1 111 ? -20.949 -5.560 -4.000 1.00 76.06 111 PHE A CA 1
ATOM 867 C C . PHE A 1 111 ? -22.093 -4.965 -4.831 1.00 76.06 111 PHE A C 1
ATOM 869 O O . PHE A 1 111 ? -22.875 -4.171 -4.304 1.00 76.06 111 PHE A O 1
ATOM 876 N N . GLY A 1 112 ? -22.206 -5.301 -6.123 1.00 71.62 112 GLY A N 1
ATOM 877 C CA . GLY A 1 112 ? -23.280 -4.821 -7.003 1.00 71.62 112 GLY A CA 1
ATOM 878 C C . GLY A 1 112 ? -23.273 -3.306 -7.243 1.00 71.62 112 GLY A C 1
ATOM 879 O O . GLY A 1 112 ? -24.240 -2.760 -7.782 1.00 71.62 112 GLY A O 1
ATOM 880 N N . HIS A 1 113 ? -22.213 -2.602 -6.835 1.00 73.69 113 HIS A N 1
ATOM 881 C CA . HIS A 1 113 ? -22.122 -1.152 -6.960 1.00 73.69 113 HIS A CA 1
ATOM 882 C C . HIS A 1 113 ? -21.824 -0.789 -8.414 1.00 73.69 113 HIS A C 1
ATOM 884 O O . HIS A 1 113 ? -20.695 -0.909 -8.884 1.00 73.69 113 HIS A O 1
ATOM 890 N N . LYS A 1 114 ? -22.858 -0.352 -9.142 1.00 71.12 114 LYS A N 1
ATOM 891 C CA . LYS A 1 114 ? -22.728 0.106 -10.532 1.00 71.12 114 LYS A CA 1
ATOM 892 C C . LYS A 1 114 ? -21.796 1.322 -10.589 1.00 71.12 114 LYS A C 1
ATOM 894 O O . LYS A 1 114 ? -22.129 2.347 -9.986 1.00 71.12 114 LYS A O 1
ATOM 899 N N . PRO A 1 115 ? -20.660 1.247 -11.309 1.00 69.88 115 PRO A N 1
ATOM 900 C CA . PRO A 1 115 ? -19.773 2.389 -11.455 1.00 69.88 115 PRO A CA 1
ATOM 901 C C . PRO A 1 115 ? -20.527 3.557 -12.108 1.00 69.88 115 PRO A C 1
ATOM 903 O O . PRO A 1 115 ? -21.256 3.347 -13.083 1.00 69.88 115 PRO A O 1
ATOM 906 N N . PRO A 1 116 ? -20.378 4.795 -11.609 1.00 74.38 116 PRO A N 1
ATOM 907 C CA . PRO A 1 116 ? -20.990 5.958 -12.241 1.00 74.38 116 PRO A CA 1
ATOM 908 C C . PRO A 1 116 ? -20.427 6.147 -13.654 1.00 74.38 116 PRO A C 1
ATOM 910 O O . PRO A 1 116 ? -19.265 5.839 -13.899 1.00 74.38 116 PRO A O 1
ATOM 913 N N . LEU A 1 117 ? -21.196 6.732 -14.580 1.00 74.56 117 LEU A N 1
ATOM 914 C CA . LEU A 1 117 ? -20.781 6.884 -15.988 1.00 74.56 117 LEU A CA 1
ATOM 915 C C . LEU A 1 117 ? -19.414 7.592 -16.152 1.00 74.56 117 LEU A C 1
ATOM 917 O O . LEU A 1 117 ? -18.640 7.292 -17.054 1.00 74.56 117 LEU A O 1
ATOM 921 N N . ARG A 1 118 ? -19.083 8.486 -15.211 1.00 75.88 118 ARG A N 1
ATOM 922 C CA . ARG A 1 118 ? -17.792 9.191 -15.110 1.00 75.88 118 ARG A CA 1
ATOM 923 C C . ARG A 1 118 ? -16.597 8.248 -14.922 1.00 75.88 118 ARG A C 1
ATOM 925 O O . ARG A 1 118 ? -15.505 8.574 -15.373 1.00 75.88 118 ARG A O 1
ATOM 932 N N . PHE A 1 119 ? -16.802 7.097 -14.282 1.00 76.44 119 PHE A N 1
ATOM 933 C CA . PHE A 1 119 ? -15.774 6.076 -14.095 1.00 76.44 119 PHE A CA 1
ATOM 934 C C . PHE A 1 119 ? -15.309 5.505 -15.434 1.00 76.44 119 PHE A C 1
ATOM 936 O O . PHE A 1 119 ? -14.114 5.346 -15.623 1.00 76.44 119 PHE A O 1
ATOM 943 N N . TYR A 1 120 ? -16.215 5.270 -16.387 1.00 76.44 120 TYR A N 1
ATOM 944 C CA . TYR A 1 120 ? -15.845 4.734 -17.701 1.00 76.44 120 TYR A CA 1
ATOM 945 C C . TYR A 1 120 ? -14.973 5.710 -18.497 1.00 76.44 120 TYR A C 1
ATOM 947 O O . TYR A 1 120 ? -13.980 5.298 -19.088 1.00 76.44 120 TYR A O 1
ATOM 955 N N . TYR A 1 121 ? -15.282 7.011 -18.450 1.00 78.62 121 TYR A N 1
ATOM 956 C CA . TYR A 1 121 ? -14.432 8.037 -19.062 1.00 78.62 121 TYR A CA 1
ATOM 957 C C . TYR A 1 121 ? -13.070 8.151 -18.367 1.00 78.62 121 TYR A C 1
ATOM 959 O O . TYR A 1 121 ? -12.046 8.231 -19.041 1.00 78.62 121 TYR A O 1
ATOM 967 N N . ALA A 1 122 ? -13.041 8.112 -17.032 1.00 75.81 122 ALA A N 1
ATOM 968 C CA . ALA A 1 122 ? -11.793 8.131 -16.269 1.00 75.81 122 ALA A CA 1
ATOM 969 C C . ALA A 1 122 ? -10.937 6.878 -16.526 1.00 75.81 122 ALA A C 1
ATOM 971 O O . ALA A 1 122 ? -9.727 6.989 -16.696 1.00 75.81 122 ALA A O 1
ATOM 972 N N . ALA A 1 123 ? -11.564 5.704 -16.611 1.00 74.81 123 ALA A N 1
ATOM 973 C CA . ALA A 1 123 ? -10.918 4.441 -16.944 1.00 74.81 123 ALA A CA 1
ATOM 974 C C . ALA A 1 123 ? -10.354 4.460 -18.368 1.00 74.81 123 ALA A C 1
ATOM 976 O O . ALA A 1 123 ? -9.210 4.063 -18.565 1.00 74.81 123 ALA A O 1
ATOM 977 N N . GLY A 1 124 ? -11.117 4.974 -19.340 1.00 80.69 124 GLY A N 1
ATOM 978 C CA . GLY A 1 124 ? -10.657 5.146 -20.718 1.00 80.69 124 GLY A CA 1
ATOM 979 C C . GLY A 1 124 ? -9.437 6.061 -20.804 1.00 80.69 124 GLY A C 1
ATOM 980 O O . GLY A 1 124 ? -8.415 5.662 -21.354 1.00 80.69 124 GLY A O 1
ATOM 981 N N . LEU A 1 125 ? -9.503 7.244 -20.184 1.00 80.62 125 LEU A N 1
ATOM 982 C CA . LEU A 1 125 ? -8.374 8.179 -20.131 1.00 80.62 125 LEU A CA 1
ATOM 983 C C . LEU A 1 125 ? -7.154 7.574 -19.418 1.00 80.62 125 LEU A C 1
ATOM 985 O O . LEU A 1 125 ? -6.031 7.701 -19.906 1.00 80.62 125 LEU A O 1
ATOM 989 N N . GLY A 1 126 ? -7.367 6.867 -18.307 1.00 75.75 126 GLY A N 1
ATOM 990 C CA . GLY A 1 126 ? -6.305 6.166 -17.584 1.00 75.75 126 GLY A CA 1
ATOM 991 C C . GLY A 1 126 ? -5.625 5.099 -18.440 1.00 75.75 126 GLY A C 1
ATOM 992 O O . GLY A 1 126 ? -4.400 5.075 -18.526 1.00 75.75 126 GLY A O 1
ATOM 993 N N . LEU A 1 127 ? -6.406 4.271 -19.139 1.00 75.81 127 LEU A N 1
ATOM 994 C CA . LEU A 1 127 ? -5.882 3.225 -20.017 1.00 75.81 127 LEU A CA 1
ATOM 995 C C . LEU A 1 127 ? -5.096 3.818 -21.192 1.00 75.81 127 LEU A C 1
ATOM 997 O O . LEU A 1 127 ? -4.014 3.333 -21.513 1.00 75.81 127 LEU A O 1
ATOM 1001 N N . THR A 1 128 ? -5.591 4.906 -21.792 1.00 80.00 128 THR A N 1
ATOM 1002 C CA . THR A 1 128 ? -4.848 5.609 -22.847 1.00 80.00 128 THR A CA 1
ATOM 1003 C C . THR A 1 128 ? -3.534 6.183 -22.330 1.00 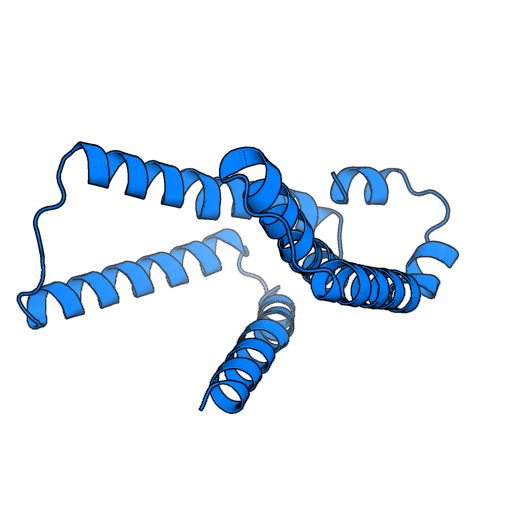80.00 128 THR A C 1
ATOM 1005 O O . THR A 1 128 ? -2.517 6.025 -22.997 1.00 80.00 128 THR A O 1
ATOM 1008 N N . GLY A 1 129 ? -3.525 6.762 -21.123 1.00 74.00 129 GLY A N 1
ATOM 1009 C CA . GLY A 1 129 ? -2.316 7.284 -20.488 1.00 74.00 129 GLY A CA 1
ATOM 1010 C C . GLY A 1 129 ? -1.260 6.198 -20.275 1.00 74.00 129 GLY A C 1
ATOM 1011 O O . GLY A 1 129 ? -0.092 6.401 -20.605 1.00 74.00 129 GLY A O 1
ATOM 1012 N N . ILE A 1 130 ? -1.687 5.020 -19.813 1.00 72.62 130 ILE A N 1
ATOM 1013 C CA . ILE A 1 130 ? -0.825 3.841 -19.656 1.00 72.62 130 ILE A CA 1
ATOM 1014 C C . ILE A 1 130 ? -0.217 3.432 -21.002 1.00 72.62 130 ILE A C 1
ATOM 1016 O O . ILE A 1 130 ? 1.002 3.324 -21.111 1.00 72.62 130 ILE A O 1
ATOM 1020 N N . ILE A 1 131 ? -1.040 3.268 -22.042 1.00 73.94 131 ILE A N 1
ATOM 1021 C CA . ILE A 1 131 ? -0.565 2.873 -23.377 1.00 73.94 131 ILE A CA 1
ATOM 1022 C C . ILE A 1 131 ? 0.437 3.896 -23.922 1.00 73.94 131 ILE A C 1
ATOM 1024 O O . ILE A 1 131 ? 1.469 3.504 -24.458 1.00 73.94 131 ILE A O 1
ATOM 1028 N N . THR A 1 132 ? 0.174 5.196 -23.763 1.00 78.44 132 THR A N 1
ATOM 1029 C CA . THR A 1 132 ? 1.096 6.241 -24.230 1.00 78.44 132 THR A CA 1
ATOM 1030 C C . THR A 1 132 ? 2.412 6.261 -23.460 1.00 78.44 132 THR A C 1
ATOM 1032 O O . THR A 1 132 ? 3.454 6.482 -24.071 1.00 78.44 132 THR A O 1
ATOM 1035 N N . LEU A 1 133 ? 2.385 6.003 -22.146 1.00 70.56 133 LEU A N 1
ATOM 1036 C CA . LEU A 1 133 ? 3.584 5.992 -21.307 1.00 70.56 133 LEU A CA 1
ATOM 1037 C C . LEU A 1 133 ? 4.527 4.848 -21.702 1.00 70.56 133 LEU A C 1
ATOM 1039 O O . LEU A 1 133 ? 5.733 5.053 -21.781 1.00 70.56 133 LEU A O 1
ATOM 1043 N N . PHE A 1 134 ? 3.969 3.675 -22.010 1.00 67.06 134 PHE A N 1
ATOM 1044 C CA . PHE A 1 134 ? 4.737 2.478 -22.372 1.00 67.06 134 PHE A CA 1
ATOM 1045 C C . PHE A 1 134 ? 4.816 2.219 -23.872 1.00 67.06 134 PHE A C 1
ATOM 1047 O O . PHE A 1 134 ? 5.288 1.161 -24.274 1.00 67.06 134 PHE A O 1
ATOM 1054 N N . TRP A 1 135 ? 4.382 3.153 -24.721 1.00 69.56 135 TRP A N 1
ATOM 1055 C CA . TRP A 1 135 ? 4.375 2.950 -26.172 1.00 69.56 135 TRP A CA 1
ATOM 1056 C C . TRP A 1 135 ? 5.771 2.615 -26.708 1.00 69.56 135 TRP A C 1
ATOM 1058 O O . TRP A 1 135 ? 5.922 1.703 -27.517 1.00 69.56 135 TRP A O 1
ATOM 1068 N N . GLN A 1 136 ? 6.798 3.323 -26.227 1.00 65.81 136 GLN A N 1
ATOM 1069 C CA . GLN A 1 136 ? 8.183 3.084 -26.639 1.00 65.81 136 GLN A CA 1
ATOM 1070 C C . GLN A 1 136 ? 8.740 1.775 -26.074 1.00 65.81 136 GLN A C 1
ATOM 1072 O O . GLN A 1 136 ? 9.407 1.048 -26.805 1.00 65.81 136 GLN A O 1
ATOM 1077 N N . ASP A 1 137 ? 8.420 1.433 -24.825 1.00 63.69 137 ASP A N 1
ATOM 1078 C CA . ASP A 1 137 ? 8.822 0.153 -24.241 1.00 63.69 137 ASP A CA 1
ATOM 1079 C C . ASP A 1 137 ? 8.151 -1.022 -24.966 1.00 63.69 137 ASP A C 1
ATOM 1081 O O . ASP A 1 137 ? 8.827 -1.996 -25.285 1.00 63.69 137 ASP A O 1
ATOM 1085 N N . LEU A 1 138 ? 6.867 -0.924 -25.333 1.00 62.38 138 LEU A N 1
ATOM 1086 C CA . LEU A 1 138 ? 6.171 -1.940 -26.137 1.00 62.38 138 LEU A CA 1
ATOM 1087 C C . LEU A 1 138 ? 6.733 -2.047 -27.559 1.00 62.38 138 LEU A C 1
ATOM 1089 O O . LEU A 1 138 ? 6.882 -3.153 -28.077 1.00 62.38 138 LEU A O 1
ATOM 1093 N N . ALA A 1 139 ? 7.027 -0.910 -28.191 1.00 64.81 139 ALA A N 1
ATOM 1094 C CA . ALA A 1 139 ? 7.548 -0.866 -29.554 1.00 64.81 139 ALA A CA 1
ATOM 1095 C C . ALA A 1 139 ? 8.981 -1.416 -29.645 1.00 64.81 139 ALA A C 1
ATOM 1097 O O . ALA A 1 139 ? 9.325 -2.057 -30.637 1.00 64.81 139 ALA A O 1
ATOM 1098 N N . ASN A 1 140 ? 9.797 -1.206 -28.607 1.00 60.38 140 ASN A N 1
ATOM 1099 C CA . ASN A 1 140 ? 11.185 -1.666 -28.559 1.00 60.38 140 ASN A CA 1
ATOM 1100 C C . ASN A 1 140 ? 11.329 -3.101 -28.015 1.00 60.38 140 ASN A C 1
ATOM 1102 O O . ASN A 1 140 ? 12.270 -3.799 -28.388 1.00 60.38 140 ASN A O 1
ATOM 1106 N N . SER A 1 141 ? 10.406 -3.580 -27.172 1.00 54.41 141 SER A N 1
ATOM 1107 C CA . SER A 1 141 ? 10.502 -4.884 -26.484 1.00 54.41 141 SER A CA 1
ATOM 1108 C C . SER A 1 141 ? 9.918 -6.063 -27.272 1.00 54.41 141 SER A C 1
ATOM 1110 O O . SER A 1 141 ? 9.295 -6.944 -26.675 1.00 54.41 141 SER A O 1
ATOM 1112 N N . GLY A 1 142 ? 10.100 -6.081 -28.599 1.00 48.19 142 GLY A N 1
ATOM 1113 C CA . GLY A 1 142 ? 9.522 -7.052 -29.539 1.00 48.19 142 GLY A CA 1
ATOM 1114 C C . GLY A 1 142 ? 9.185 -8.419 -28.929 1.00 48.19 142 GLY A C 1
ATOM 1115 O O . GLY A 1 142 ? 10.076 -9.213 -28.663 1.00 48.19 142 GLY A O 1
ATOM 1116 N N . TRP A 1 143 ? 7.890 -8.662 -28.682 1.00 52.97 143 TRP A N 1
ATOM 1117 C CA . TRP A 1 143 ? 7.275 -9.952 -28.322 1.00 52.97 143 TRP A CA 1
ATOM 1118 C C . TRP A 1 143 ? 8.088 -10.835 -27.353 1.00 52.97 143 TRP A C 1
ATOM 1120 O O . TRP A 1 143 ? 8.182 -12.053 -27.521 1.00 52.97 143 TRP A O 1
ATOM 1130 N N . ASN A 1 144 ? 8.673 -10.241 -26.311 1.00 49.53 144 ASN A N 1
ATOM 1131 C CA . ASN A 1 144 ? 9.440 -11.000 -25.330 1.00 49.53 144 ASN A CA 1
ATOM 1132 C C . ASN A 1 144 ? 8.485 -11.701 -24.344 1.00 49.53 144 ASN A C 1
ATOM 1134 O O . ASN A 1 144 ? 7.777 -11.045 -23.579 1.00 49.53 144 ASN A O 1
ATOM 1138 N N . HIS A 1 145 ? 8.442 -13.038 -24.362 1.00 51.53 145 HIS A N 1
ATOM 1139 C CA . HIS A 1 145 ? 7.551 -13.854 -23.515 1.00 51.53 145 HIS A CA 1
ATOM 1140 C C . HIS A 1 145 ? 7.723 -13.580 -22.008 1.00 51.53 145 HIS A C 1
ATOM 1142 O O . HIS A 1 145 ? 6.789 -13.768 -21.231 1.00 51.53 145 HIS A O 1
ATOM 1148 N N . SER A 1 146 ? 8.885 -13.066 -21.604 1.00 51.06 146 SER A N 1
ATOM 1149 C CA . SER A 1 146 ? 9.203 -12.661 -20.232 1.00 51.06 146 SER A CA 1
ATOM 1150 C C . SER A 1 146 ? 8.348 -11.488 -19.732 1.00 51.06 146 SER A C 1
ATOM 1152 O O . SER A 1 146 ? 8.005 -11.440 -18.556 1.00 51.06 146 SER A O 1
ATOM 1154 N N . LEU A 1 147 ? 7.959 -10.562 -20.620 1.00 51.28 147 LEU A N 1
ATOM 1155 C CA . LEU A 1 147 ? 7.095 -9.418 -20.287 1.00 51.28 147 LEU A CA 1
ATOM 1156 C C . LEU A 1 147 ? 5.636 -9.845 -20.085 1.00 51.28 147 LEU A C 1
ATOM 1158 O O . LEU A 1 147 ? 4.957 -9.316 -19.211 1.00 51.28 147 LEU A O 1
ATOM 1162 N N . LEU A 1 148 ? 5.166 -10.831 -20.857 1.00 52.31 148 LEU A N 1
ATOM 1163 C CA . LEU A 1 148 ? 3.819 -11.393 -20.708 1.00 52.31 148 LEU A CA 1
ATOM 1164 C C . LEU A 1 148 ? 3.665 -12.169 -19.396 1.00 52.31 148 LEU A C 1
ATOM 1166 O O . LEU A 1 148 ? 2.618 -12.078 -18.765 1.00 52.31 148 LEU A O 1
ATOM 1170 N N . LEU A 1 149 ? 4.708 -12.885 -18.966 1.00 51.41 149 LEU A N 1
ATOM 1171 C CA . LEU A 1 149 ? 4.712 -13.616 -17.694 1.00 51.41 149 LEU A CA 1
ATOM 1172 C C . LEU A 1 149 ? 4.754 -12.708 -16.461 1.00 51.41 149 LEU A C 1
ATOM 1174 O O . LEU A 1 149 ? 4.314 -13.131 -15.403 1.00 51.41 149 LEU A O 1
ATOM 1178 N N . GLY A 1 150 ? 5.274 -11.485 -16.576 1.00 47.06 150 GLY A N 1
ATOM 1179 C CA . GLY A 1 150 ? 5.248 -10.520 -15.475 1.00 47.06 150 GLY A CA 1
ATOM 1180 C C . GLY A 1 150 ? 3.971 -9.662 -15.416 1.00 47.06 150 GLY A C 1
ATOM 1181 O O . GLY A 1 150 ? 3.715 -9.012 -14.404 1.00 47.06 150 GLY A O 1
ATOM 1182 N N . LEU A 1 151 ? 3.180 -9.637 -16.494 1.00 46.97 151 LEU A N 1
ATOM 1183 C CA . LEU A 1 151 ? 1.902 -8.916 -16.579 1.00 46.97 151 LEU A CA 1
ATOM 1184 C C . LEU A 1 151 ? 0.700 -9.720 -16.040 1.00 46.97 151 LEU A C 1
ATOM 1186 O O . LEU A 1 151 ? -0.368 -9.130 -15.867 1.00 46.97 151 LEU A O 1
ATOM 1190 N N . VAL A 1 152 ? 0.859 -11.031 -15.800 1.00 40.75 152 VAL A N 1
ATOM 1191 C CA . VAL A 1 152 ? -0.167 -11.965 -15.280 1.00 40.75 152 VAL A CA 1
ATOM 1192 C C . VAL A 1 152 ? 0.186 -12.394 -13.862 1.00 40.75 152 VAL A C 1
ATOM 1194 O O . VAL A 1 152 ? -0.729 -12.367 -13.009 1.00 40.75 152 VAL A O 1
#

pLDDT: mean 71.95, std 9.73, range [40.75, 90.25]

InterPro domains:
  IPR000620 EamA domain [PF00892] (3-134)
  IPR037185 Multidrug transporter EmrE superfamily [SSF103481] (35-137)
  IPR050638 Amino Acid and Vitamin Transporters [PTHR32322] (2-141)

Foldseek 3Di:
DVVVVVVVVCVVLVCVLVVVLVVPPPDDPVVVVVVVVVVVVVVVVVVCVVVVVPDDDDPVVVVVVVVCCCVVPVVVVVLVSVLVVLDDSVVVSLLVVCVVVVVVVCCCVVVVDDDDPVVVVVVVVSVVVSCVVCVVVPVPVPPDVSVVVSSD

Secondary structure (DSSP, 8-state):
-HHHHHHHHHHHHHHHHHHHHHT-SSS-HHHHHHHHHHHHHHHHHHHHHHTT------HHHHHHHHHHHIIIIIIHHHHHHHHHTTS-HHHHHHHHHHHHHHHHHHHHHHH--PPPHHHHHHHHHHHHHHHHHTHHHHHHSTT-HHHHHH--

Sequence (152 aa):
MNALLYCLVVVIWGTTWIAIYLQQGPVSAPVSIFWRFAVASALMMLILLASGKLRKLSGRDHLFCLLQGGCVFCFNFWCFYSAAAWINTGLESVIFSMAVLFNAVNSFVFFGHKPPLRFYYAAGLGLTGIITLFWQDLANSGWNHSLLLGLV

Organism: Citrobacter koseri (NCBI:txid545)

Radius of gyration: 18.87 Å; chains: 1; bounding box: 46×34×56 Å